Protein AF-A0A7W1IMD4-F1 (afdb_monomer_lite)

Sequence (153 aa):
MSAIKVIALLLIVIIINSCSNKAADNKPGEETNSPVIIDLQPFADIAEEQVNYVYSRLVKIYPNITIKKRLLLPAAAYYEKRNRYKADTIINHLRKQTPDGHVTMGLTSKDIRHTKGNVSDYGLMGLAYQPGKSGVVSYFRLSNKTDQSNFLS

Radius of gyration: 24.48 Å; chains: 1; bounding box: 54×80×39 Å

Structure (mmCIF, N/CA/C/O backbone):
data_AF-A0A7W1IMD4-F1
#
_entry.id   AF-A0A7W1IMD4-F1
#
loop_
_atom_site.group_PDB
_atom_site.id
_atom_site.type_symbol
_atom_site.label_atom_id
_atom_site.label_alt_id
_atom_site.label_comp_id
_atom_site.label_asym_id
_atom_site.label_entity_id
_atom_site.label_seq_id
_atom_site.pdbx_PDB_ins_code
_atom_site.Cartn_x
_atom_site.Cartn_y
_atom_site.Cartn_z
_atom_site.occupancy
_atom_site.B_iso_or_equiv
_atom_site.auth_seq_id
_atom_site.auth_comp_id
_atom_site.auth_asym_id
_atom_site.auth_atom_id
_atom_site.pdbx_PDB_model_num
ATOM 1 N N . MET A 1 1 ? -31.010 64.408 -7.118 1.00 58.31 1 MET A N 1
ATOM 2 C CA . MET A 1 1 ? -29.875 63.465 -7.002 1.00 58.31 1 MET A CA 1
ATOM 3 C C . MET A 1 1 ? -29.771 62.729 -8.334 1.00 58.31 1 MET A C 1
ATOM 5 O O . MET A 1 1 ? -30.730 62.069 -8.698 1.00 58.31 1 MET A O 1
ATOM 9 N N . SER A 1 2 ? -28.725 62.974 -9.132 1.00 66.88 2 SER A N 1
ATOM 10 C CA . SER A 1 2 ? -28.654 62.498 -10.530 1.00 66.88 2 SER A CA 1
ATOM 11 C C . SER A 1 2 ? -28.686 60.967 -10.604 1.00 66.88 2 SER A C 1
ATOM 13 O O . SER A 1 2 ? -28.005 60.320 -9.809 1.00 66.88 2 SER A O 1
ATOM 15 N N . ALA A 1 3 ? -29.438 60.396 -11.552 1.00 75.12 3 ALA A N 1
ATOM 16 C CA . ALA A 1 3 ? -29.560 58.947 -11.762 1.00 75.12 3 ALA A CA 1
ATOM 17 C C . ALA A 1 3 ? -28.190 58.250 -11.882 1.00 75.12 3 ALA A C 1
ATOM 19 O O . ALA A 1 3 ? -28.013 57.131 -11.413 1.00 75.12 3 ALA A O 1
ATOM 20 N N . ILE A 1 4 ? -27.183 58.970 -12.387 1.00 75.44 4 ILE A N 1
ATOM 21 C CA . ILE A 1 4 ? -25.787 58.523 -12.475 1.00 75.44 4 ILE A CA 1
ATOM 22 C C . ILE A 1 4 ? -25.191 58.237 -11.086 1.00 75.44 4 ILE A C 1
ATOM 24 O O . ILE A 1 4 ? -24.493 57.244 -10.910 1.00 75.44 4 ILE A O 1
ATOM 28 N N . LYS A 1 5 ? -25.504 59.057 -10.072 1.00 71.25 5 LYS A N 1
ATOM 29 C CA . LYS A 1 5 ? -25.050 58.830 -8.688 1.00 71.25 5 LYS A CA 1
ATOM 30 C C . LYS A 1 5 ? -25.743 57.625 -8.051 1.00 71.25 5 LYS A C 1
ATOM 32 O O . LYS A 1 5 ? -25.116 56.936 -7.259 1.00 71.25 5 LYS A O 1
ATOM 37 N N . VAL A 1 6 ? -27.001 57.356 -8.408 1.00 75.56 6 VAL A N 1
ATOM 38 C CA . VAL A 1 6 ? -27.760 56.198 -7.901 1.00 75.56 6 VAL A CA 1
ATOM 39 C C . VAL A 1 6 ? -27.243 54.896 -8.521 1.00 75.56 6 VAL A C 1
ATOM 41 O O . VAL A 1 6 ? -27.032 53.921 -7.806 1.00 75.56 6 VAL A O 1
ATOM 44 N N . ILE A 1 7 ? -26.952 54.903 -9.826 1.00 76.81 7 ILE A N 1
ATOM 45 C CA . ILE A 1 7 ? -26.365 53.758 -10.538 1.00 76.81 7 ILE A CA 1
ATOM 46 C C . ILE A 1 7 ? -24.943 53.473 -10.035 1.00 76.81 7 ILE A C 1
ATOM 48 O O . ILE A 1 7 ? -24.602 52.318 -9.788 1.00 76.81 7 ILE A O 1
ATOM 52 N N . ALA A 1 8 ? -24.132 54.513 -9.806 1.00 76.81 8 ALA A N 1
ATOM 53 C CA . ALA A 1 8 ? -22.800 54.356 -9.224 1.00 76.81 8 ALA A CA 1
ATOM 54 C C . ALA A 1 8 ? -22.851 53.768 -7.802 1.00 76.81 8 ALA A C 1
ATOM 56 O O . ALA A 1 8 ? -22.041 52.905 -7.470 1.00 76.81 8 ALA A O 1
ATOM 57 N N . LEU A 1 9 ? -23.831 54.175 -6.983 1.00 74.94 9 LEU A N 1
ATOM 58 C CA . LEU A 1 9 ? -24.023 53.625 -5.638 1.00 74.94 9 LEU A CA 1
ATOM 59 C C . LEU A 1 9 ? -24.417 52.137 -5.682 1.00 74.94 9 LEU A C 1
ATOM 61 O O . LEU A 1 9 ? -23.893 51.340 -4.911 1.00 74.94 9 LEU A O 1
ATOM 65 N N . LEU A 1 10 ? -25.296 51.754 -6.614 1.00 75.62 10 LEU A N 1
ATOM 66 C CA . LEU A 1 10 ? -25.732 50.366 -6.812 1.00 75.62 10 LEU A CA 1
ATOM 67 C C . LEU A 1 10 ? -24.597 49.450 -7.290 1.00 75.62 10 LEU A C 1
ATOM 69 O O . LEU A 1 10 ? -24.476 48.329 -6.803 1.00 75.62 10 LEU A O 1
ATOM 73 N N . LEU A 1 11 ? -23.729 49.926 -8.188 1.00 72.06 11 LEU A N 1
ATOM 74 C CA . LEU A 1 11 ? -22.575 49.151 -8.660 1.00 72.06 11 LEU A CA 1
ATOM 75 C C . LEU A 1 11 ? -21.540 48.909 -7.549 1.00 72.06 11 LEU A C 1
ATOM 77 O O . LEU A 1 11 ? -20.984 47.817 -7.464 1.00 72.06 11 LEU A O 1
ATOM 81 N N . ILE A 1 12 ? -21.335 49.875 -6.648 1.00 70.00 12 ILE A N 1
ATOM 82 C CA . ILE A 1 12 ? -20.442 49.723 -5.485 1.00 70.00 12 ILE A CA 1
ATOM 83 C C . ILE A 1 12 ? -20.964 48.647 -4.513 1.00 70.00 12 ILE A C 1
ATOM 85 O O . ILE A 1 12 ? -20.171 47.871 -3.982 1.00 70.00 12 ILE A O 1
ATOM 89 N N . VAL A 1 13 ? -22.287 48.537 -4.332 1.00 71.00 13 VAL A N 1
ATOM 90 C CA . VAL A 1 13 ? -22.923 47.525 -3.460 1.00 71.00 13 VAL A CA 1
ATOM 91 C C . VAL A 1 13 ? -22.792 46.095 -4.014 1.00 71.00 13 VAL A C 1
ATOM 93 O O . VAL A 1 13 ? -22.744 45.127 -3.251 1.00 71.00 13 VAL A O 1
ATOM 96 N N . ILE A 1 14 ?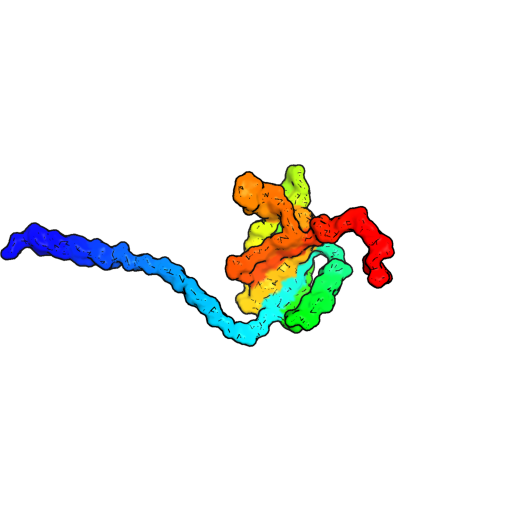 -22.687 45.935 -5.335 1.00 67.19 14 ILE A N 1
ATOM 97 C CA . ILE A 1 14 ? -22.510 44.619 -5.970 1.00 67.19 14 ILE A CA 1
ATOM 98 C C . ILE A 1 14 ? -21.065 44.118 -5.802 1.00 67.19 14 ILE A C 1
ATOM 100 O O . ILE A 1 14 ? -20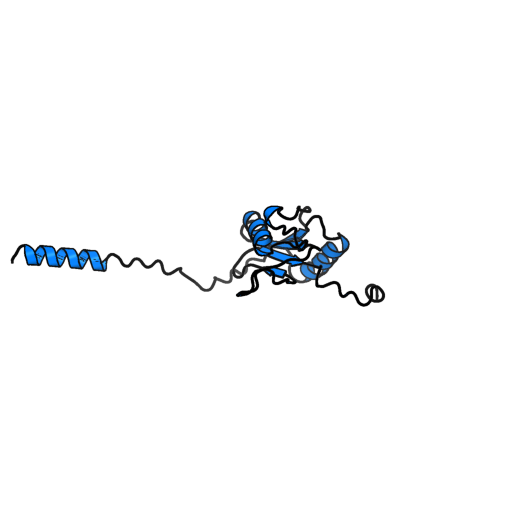.850 42.928 -5.577 1.00 67.19 14 ILE A O 1
ATOM 104 N N . ILE A 1 15 ? -20.075 45.017 -5.823 1.00 65.12 15 ILE A N 1
ATOM 105 C CA . ILE A 1 15 ? -18.654 44.650 -5.694 1.00 65.12 15 ILE A CA 1
ATOM 106 C C . ILE A 1 15 ? -18.318 44.180 -4.265 1.00 65.12 15 ILE A C 1
ATOM 108 O O . ILE A 1 15 ? -17.548 43.237 -4.100 1.00 65.12 15 ILE A O 1
ATOM 112 N N . ILE A 1 16 ? -18.947 44.751 -3.229 1.00 61.03 16 ILE A N 1
ATOM 113 C CA . ILE A 1 16 ? -18.731 44.337 -1.826 1.00 61.03 16 ILE A CA 1
ATOM 114 C C . ILE A 1 16 ? -19.347 42.974 -1.463 1.00 61.03 16 ILE A C 1
ATOM 116 O O . ILE A 1 16 ? -18.943 42.383 -0.466 1.00 61.03 16 ILE A O 1
ATOM 120 N N . ASN A 1 17 ? -20.274 42.435 -2.264 1.00 59.00 17 ASN A N 1
ATOM 121 C CA . ASN A 1 17 ? -20.864 41.108 -2.028 1.00 59.00 17 ASN A CA 1
ATOM 122 C C . ASN A 1 17 ? -20.132 39.964 -2.754 1.00 59.00 17 ASN A C 1
ATOM 124 O O . ASN A 1 17 ? -20.444 38.796 -2.531 1.00 59.00 17 ASN A O 1
ATOM 128 N N . SER A 1 18 ? -19.137 40.265 -3.597 1.00 54.06 18 SER A N 1
ATOM 129 C CA . SER A 1 18 ? -18.425 39.262 -4.402 1.00 54.06 18 SER A CA 1
ATOM 130 C C . SER A 1 18 ? -17.095 38.802 -3.786 1.00 54.06 18 SER A C 1
ATOM 132 O O . SER A 1 18 ? -16.165 38.441 -4.505 1.00 54.06 18 SER A O 1
ATOM 134 N N . CYS A 1 19 ? -17.014 38.763 -2.456 1.00 49.41 19 CYS A N 1
ATOM 135 C CA . CYS A 1 19 ? -15.933 38.109 -1.718 1.00 49.41 19 CYS A CA 1
ATOM 136 C C . CYS A 1 19 ? -16.515 37.040 -0.788 1.00 49.41 19 CYS A C 1
ATOM 138 O O . CYS A 1 19 ? -16.496 37.178 0.431 1.00 49.41 19 CYS A O 1
ATOM 140 N N . SER A 1 20 ? -17.014 35.942 -1.358 1.00 55.81 20 SER A N 1
ATOM 141 C CA . SER A 1 20 ? -17.162 34.692 -0.607 1.00 55.81 20 SER A CA 1
ATOM 142 C C . SER A 1 20 ? -15.913 33.850 -0.848 1.00 55.81 20 SER A C 1
ATOM 144 O O . SER A 1 20 ? -15.903 32.890 -1.618 1.00 55.81 20 SER A O 1
ATOM 146 N N . ASN A 1 21 ? -14.813 34.258 -0.213 1.00 53.84 21 ASN A N 1
ATOM 147 C CA . ASN A 1 21 ? -13.677 33.370 -0.037 1.00 53.84 21 ASN A CA 1
ATOM 148 C C . ASN A 1 21 ? -14.170 32.232 0.855 1.00 53.84 21 ASN A C 1
ATOM 150 O O . ASN A 1 21 ? -14.324 32.411 2.062 1.00 53.84 21 ASN A O 1
ATOM 154 N N . LYS A 1 22 ? -14.423 31.057 0.271 1.00 50.19 22 LYS A N 1
ATOM 155 C CA . LYS A 1 22 ? -14.419 29.814 1.041 1.00 50.19 22 LYS A CA 1
ATOM 156 C C . LYS A 1 22 ? -12.990 29.619 1.533 1.00 50.19 22 LYS A C 1
ATOM 158 O O . LYS A 1 22 ? -12.185 28.961 0.881 1.00 50.19 22 LYS A O 1
ATOM 163 N N . ALA A 1 23 ? -12.665 30.249 2.658 1.00 43.25 23 ALA A N 1
ATOM 164 C CA . ALA A 1 23 ? -11.589 29.781 3.501 1.00 43.25 23 ALA A CA 1
ATOM 165 C C . ALA A 1 23 ? -11.918 28.314 3.781 1.00 43.25 23 ALA A C 1
ATOM 167 O O . ALA A 1 23 ? -12.967 28.005 4.347 1.00 43.25 23 ALA A O 1
ATOM 168 N N . ALA A 1 24 ? -11.088 27.411 3.262 1.00 44.06 24 ALA A N 1
ATOM 169 C CA . ALA A 1 24 ? -11.088 26.039 3.719 1.00 44.06 24 ALA A CA 1
ATOM 170 C C . ALA A 1 24 ? -10.895 26.116 5.232 1.00 44.06 24 ALA A C 1
ATOM 172 O O . ALA A 1 24 ? -9.858 26.579 5.709 1.00 44.06 24 ALA A O 1
ATOM 173 N N . ASP A 1 25 ? -11.960 25.772 5.944 1.00 37.62 25 ASP A N 1
ATOM 174 C CA . ASP A 1 25 ? -12.045 25.731 7.390 1.00 37.62 25 ASP A CA 1
ATOM 175 C C . ASP A 1 25 ? -11.091 24.618 7.843 1.00 37.62 25 ASP A C 1
ATOM 177 O O . ASP A 1 25 ? -11.475 23.470 8.047 1.00 37.62 25 ASP A O 1
ATOM 181 N N . ASN A 1 26 ? -9.794 24.925 7.896 1.00 49.78 26 ASN A N 1
ATOM 182 C CA . ASN A 1 26 ? -8.786 24.073 8.507 1.00 49.78 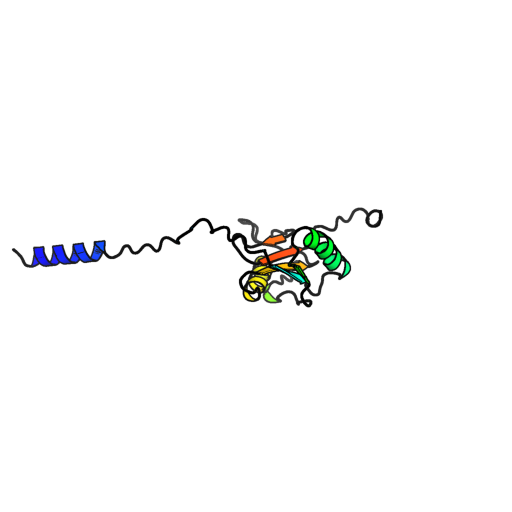26 ASN A CA 1
ATOM 183 C C . ASN A 1 26 ? -8.956 24.213 10.020 1.00 49.78 26 ASN A C 1
ATOM 185 O O . ASN A 1 26 ? -8.105 24.785 10.701 1.00 49.78 26 ASN A O 1
ATOM 189 N N . LYS A 1 27 ? -10.081 23.718 10.547 1.00 42.06 27 LYS A N 1
ATOM 190 C CA . LYS A 1 27 ? -10.158 23.393 11.965 1.00 42.06 27 LYS A CA 1
ATOM 191 C C . LYS A 1 27 ? -9.031 22.390 12.233 1.00 42.06 27 LYS A C 1
ATOM 193 O O . LYS A 1 27 ? -8.967 21.377 11.528 1.00 42.06 27 LYS A O 1
ATOM 198 N N . PRO A 1 28 ? -8.128 22.649 13.196 1.00 42.22 28 PRO A N 1
ATOM 199 C CA . PRO A 1 28 ? -7.303 21.593 13.762 1.00 42.22 28 PRO A CA 1
ATOM 200 C C . PRO A 1 28 ? -8.266 20.481 14.162 1.00 42.22 28 PRO A C 1
ATOM 202 O O . PRO A 1 28 ? -9.244 20.757 14.859 1.00 42.22 28 PRO A O 1
ATOM 205 N N . GLY A 1 29 ? -8.069 19.291 13.594 1.00 47.12 29 GLY A N 1
ATOM 206 C CA . GLY A 1 29 ? -8.998 18.181 13.750 1.00 47.12 29 GLY A CA 1
ATOM 207 C C . GLY A 1 29 ? -9.333 17.995 15.221 1.00 47.12 29 GLY A C 1
ATOM 208 O O . GLY A 1 29 ? -8.430 17.893 16.048 1.00 47.12 29 GLY A O 1
ATOM 209 N N . GLU A 1 30 ? -10.627 17.995 15.535 1.00 46.06 30 GLU A N 1
ATOM 210 C CA . GLU A 1 30 ? -11.102 17.459 16.801 1.00 46.06 30 GLU A CA 1
ATOM 211 C C . GLU A 1 30 ? -10.489 16.067 16.945 1.00 46.06 30 GLU A C 1
ATOM 213 O O . GLU A 1 30 ? -10.758 15.173 16.138 1.00 46.06 30 GLU A O 1
ATOM 218 N N . GLU A 1 31 ? -9.615 15.902 17.935 1.00 55.66 31 GLU A N 1
ATOM 219 C CA . GLU A 1 31 ? -9.108 14.597 18.329 1.00 55.66 31 GLU A CA 1
ATOM 220 C C . GLU A 1 31 ? -10.269 13.822 18.944 1.00 55.66 31 GLU A C 1
ATOM 222 O O . GLU A 1 31 ? -10.494 13.795 20.153 1.00 55.66 31 GLU A O 1
ATOM 227 N N . THR A 1 32 ? -11.078 13.220 18.078 1.00 50.75 32 THR A N 1
ATOM 228 C CA . THR A 1 32 ? -12.048 12.232 18.506 1.00 50.75 32 THR A CA 1
ATOM 229 C C . THR A 1 32 ? -11.238 11.052 19.027 1.00 50.75 32 THR A C 1
ATOM 231 O O . THR A 1 32 ? -10.525 10.420 18.248 1.00 50.75 32 THR A O 1
ATOM 234 N N . ASN A 1 33 ? -11.369 10.732 20.316 1.00 61.62 33 ASN A N 1
ATOM 235 C CA . ASN A 1 33 ? -10.837 9.530 20.984 1.00 61.62 33 ASN A CA 1
ATOM 236 C C . ASN A 1 33 ? -11.391 8.201 20.406 1.00 61.62 33 ASN A C 1
ATOM 238 O O . ASN A 1 33 ? -11.441 7.174 21.081 1.00 61.62 33 ASN A O 1
ATOM 242 N N . SER A 1 34 ? -11.853 8.214 19.158 1.00 70.06 34 SER A N 1
ATOM 243 C CA . SER A 1 34 ? -12.320 7.052 18.429 1.00 70.06 34 SER A CA 1
ATOM 244 C C . SER A 1 34 ? -11.124 6.154 18.115 1.00 70.06 34 SER A C 1
ATOM 246 O O . SER A 1 34 ? -10.121 6.627 17.573 1.00 70.06 34 SER A O 1
ATOM 248 N N . PRO A 1 35 ? -11.199 4.856 18.436 1.00 82.88 35 PRO A N 1
ATOM 249 C CA . PRO A 1 35 ? -10.094 3.950 18.190 1.00 82.88 35 PRO A CA 1
ATOM 250 C C . PRO A 1 35 ? -9.835 3.813 16.683 1.00 82.88 35 PRO A C 1
ATOM 252 O O . PRO A 1 35 ? -10.758 3.600 15.899 1.00 82.88 35 PRO A O 1
ATOM 255 N N . VAL A 1 36 ? -8.567 3.903 16.277 1.00 90.38 36 VAL A N 1
ATOM 256 C CA . VAL A 1 36 ? -8.158 3.745 14.873 1.00 90.38 36 VAL A CA 1
ATOM 257 C C . VAL A 1 36 ? -8.377 2.297 14.431 1.00 90.38 36 VAL A C 1
ATOM 259 O O . VAL A 1 36 ? -7.837 1.377 15.048 1.00 90.38 36 VAL A O 1
ATOM 262 N N . ILE A 1 37 ? -9.135 2.098 13.349 1.00 96.94 37 ILE A N 1
ATOM 263 C CA . ILE A 1 37 ? -9.336 0.787 12.717 1.00 96.94 37 ILE A CA 1
ATOM 264 C C . ILE A 1 37 ? -8.393 0.667 11.517 1.00 96.94 37 ILE A C 1
ATOM 266 O O . ILE A 1 37 ? -8.427 1.498 10.609 1.00 96.94 37 ILE A O 1
ATOM 270 N N . ILE A 1 38 ? -7.539 -0.357 11.502 1.00 98.12 38 ILE A N 1
ATOM 271 C CA . ILE A 1 38 ? -6.516 -0.556 10.470 1.00 98.12 38 ILE A CA 1
ATOM 272 C C . ILE A 1 38 ? -6.860 -1.760 9.590 1.00 98.12 38 ILE A C 1
ATOM 274 O O . ILE A 1 38 ? -6.907 -2.901 10.045 1.00 98.12 38 ILE A O 1
ATOM 278 N N . ASP A 1 39 ? -6.995 -1.518 8.290 1.00 98.56 39 ASP A N 1
ATOM 279 C CA . ASP A 1 39 ? -7.046 -2.565 7.274 1.00 98.56 39 ASP A CA 1
ATOM 280 C C . ASP A 1 39 ? -5.636 -2.803 6.712 1.00 98.56 39 ASP A C 1
ATOM 282 O O . ASP A 1 39 ? -5.098 -1.979 5.967 1.00 98.56 39 ASP A O 1
ATOM 286 N N . LEU A 1 40 ? -5.027 -3.944 7.037 1.00 98.50 40 LEU A N 1
ATOM 287 C CA . LEU A 1 40 ? -3.746 -4.350 6.464 1.00 98.50 40 LEU A CA 1
ATOM 288 C C . LEU A 1 40 ? -4.000 -5.054 5.128 1.00 98.50 40 LEU A C 1
ATOM 290 O O . LEU A 1 40 ? -4.491 -6.181 5.096 1.00 98.50 40 LEU A O 1
ATOM 294 N N . GLN A 1 41 ? -3.696 -4.385 4.019 1.00 98.75 41 GLN A N 1
ATOM 295 C CA . GLN A 1 41 ? -4.007 -4.838 2.665 1.00 98.75 41 GLN A CA 1
ATOM 296 C C . GLN A 1 41 ? -2.759 -5.426 1.989 1.00 98.75 41 GLN A C 1
ATOM 298 O O . GLN A 1 41 ? -1.983 -4.686 1.378 1.00 98.75 41 GLN A O 1
ATOM 303 N N . PRO A 1 42 ? -2.533 -6.750 2.041 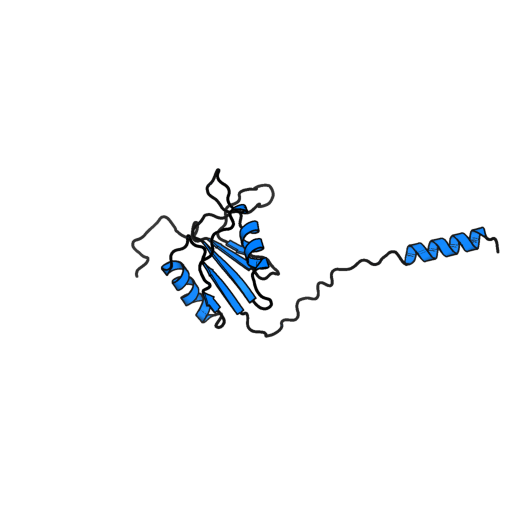1.00 98.69 42 PRO A N 1
ATOM 304 C CA . PRO A 1 42 ? -1.447 -7.355 1.287 1.00 98.69 42 PRO A CA 1
ATOM 305 C C . PRO A 1 42 ? -1.745 -7.290 -0.212 1.00 98.69 42 PRO A C 1
ATOM 307 O O . PRO A 1 42 ? -2.863 -7.581 -0.656 1.00 98.69 42 PRO A O 1
ATOM 310 N N . PHE A 1 43 ? -0.738 -6.937 -1.004 1.00 98.62 43 PHE A N 1
ATOM 311 C CA . PHE A 1 43 ? -0.777 -7.166 -2.441 1.00 98.62 43 PHE A CA 1
ATOM 312 C C . PHE A 1 43 ? -0.405 -8.623 -2.771 1.00 98.62 43 PHE A C 1
ATOM 314 O O . PHE A 1 43 ? 0.055 -9.392 -1.925 1.00 98.62 43 PHE A O 1
ATOM 321 N N . ALA A 1 44 ? -0.668 -9.058 -3.999 1.00 97.69 44 ALA A N 1
ATOM 322 C CA . ALA A 1 44 ? -0.446 -10.446 -4.402 1.00 97.69 44 ALA A CA 1
ATOM 323 C C . ALA A 1 44 ? 1.036 -10.859 -4.380 1.00 97.69 44 ALA A C 1
ATOM 325 O O . ALA A 1 44 ? 1.334 -12.045 -4.315 1.00 97.69 44 ALA A O 1
ATOM 326 N N . ASP A 1 45 ? 1.955 -9.896 -4.428 1.00 97.12 45 ASP A N 1
ATOM 327 C CA . ASP A 1 45 ? 3.389 -10.131 -4.581 1.00 97.12 45 ASP A CA 1
ATOM 328 C C . ASP A 1 45 ? 4.167 -10.273 -3.261 1.00 97.12 45 ASP A C 1
ATOM 330 O O . ASP A 1 45 ? 5.322 -10.694 -3.287 1.00 97.12 45 ASP A O 1
ATOM 334 N N . ILE A 1 46 ? 3.569 -9.918 -2.119 1.00 96.50 46 ILE A N 1
ATOM 335 C CA . ILE A 1 46 ? 4.234 -10.007 -0.812 1.00 96.50 46 ILE A CA 1
ATOM 336 C C . ILE A 1 46 ? 4.068 -11.401 -0.189 1.00 96.50 46 ILE A C 1
ATOM 338 O O . ILE A 1 46 ? 2.989 -11.990 -0.259 1.00 96.50 46 ILE A O 1
ATOM 342 N N . ALA A 1 47 ? 5.108 -11.945 0.448 1.00 96.44 47 ALA A N 1
ATOM 343 C CA . ALA A 1 47 ? 5.026 -13.256 1.094 1.00 96.44 47 ALA A CA 1
ATOM 344 C C . ALA A 1 47 ? 4.111 -13.218 2.330 1.00 96.44 47 ALA A C 1
ATOM 346 O O . ALA A 1 47 ? 4.014 -12.205 3.018 1.00 96.44 47 ALA A O 1
ATOM 347 N N . GLU A 1 48 ? 3.428 -14.324 2.631 1.00 96.62 48 GLU A N 1
ATOM 348 C CA . GLU A 1 48 ? 2.540 -14.405 3.802 1.00 96.62 48 GLU A CA 1
ATOM 349 C C . GLU A 1 48 ? 3.280 -14.192 5.125 1.00 96.62 48 GLU A C 1
ATOM 351 O O . GLU A 1 48 ? 2.800 -13.463 5.986 1.00 96.62 48 GLU A O 1
ATOM 356 N N . GLU A 1 49 ? 4.488 -14.736 5.244 1.00 96.12 49 GLU A N 1
ATOM 357 C CA . GLU A 1 49 ? 5.364 -14.541 6.400 1.00 96.12 49 GLU A CA 1
ATOM 358 C C . GLU A 1 49 ? 5.611 -13.055 6.698 1.00 96.12 49 GLU A C 1
ATOM 360 O O . GLU A 1 49 ? 5.499 -12.616 7.840 1.00 96.12 49 GLU A O 1
ATOM 365 N N . GLN A 1 50 ? 5.869 -12.251 5.662 1.00 95.69 50 GLN A N 1
ATOM 366 C CA . GLN A 1 50 ? 6.104 -10.813 5.800 1.00 95.69 50 GLN A CA 1
ATOM 367 C C . GLN A 1 50 ? 4.845 -10.084 6.293 1.00 95.69 50 GLN A C 1
ATOM 369 O O . GLN A 1 50 ? 4.925 -9.227 7.176 1.00 95.69 50 GLN A O 1
ATOM 374 N N . VAL A 1 51 ? 3.675 -10.458 5.768 1.00 97.81 51 VAL A N 1
ATOM 375 C CA . VAL A 1 51 ? 2.379 -9.908 6.198 1.00 97.81 51 VAL A CA 1
ATOM 376 C C . VAL A 1 51 ? 2.111 -10.254 7.664 1.00 97.81 51 VAL A C 1
ATOM 378 O O . VAL A 1 51 ? 1.798 -9.365 8.458 1.00 97.81 51 VAL A O 1
ATOM 381 N N . ASN A 1 52 ? 2.290 -11.523 8.032 1.00 97.75 52 ASN A N 1
ATOM 382 C CA . ASN A 1 52 ? 2.086 -12.016 9.392 1.00 97.75 52 ASN A CA 1
ATOM 383 C C . ASN A 1 52 ? 3.063 -11.370 10.377 1.00 97.75 52 ASN A C 1
ATOM 385 O O . ASN A 1 52 ? 2.666 -11.000 11.483 1.00 97.75 52 ASN A O 1
ATOM 389 N N . TYR A 1 53 ? 4.313 -11.152 9.963 1.00 96.50 53 TYR A N 1
ATOM 390 C CA . TYR A 1 53 ? 5.289 -10.418 10.755 1.00 96.50 53 TYR A CA 1
ATOM 391 C C . TYR A 1 53 ? 4.792 -9.001 11.062 1.00 96.50 53 TYR A C 1
ATOM 393 O O . TYR A 1 53 ? 4.687 -8.646 12.235 1.00 96.50 53 TYR A O 1
ATOM 401 N N . VAL A 1 54 ? 4.400 -8.209 10.055 1.00 96.81 54 VAL A N 1
ATOM 402 C CA . VAL A 1 54 ? 3.886 -6.842 10.283 1.00 96.81 54 VAL A CA 1
ATOM 403 C C . VAL A 1 54 ? 2.652 -6.844 11.172 1.00 96.81 54 VAL A C 1
ATOM 405 O O . VAL A 1 54 ? 2.600 -6.076 12.133 1.00 96.81 54 VAL A O 1
ATOM 408 N N . TYR A 1 55 ? 1.695 -7.734 10.910 1.00 98.06 55 TYR A N 1
ATOM 409 C CA . TYR A 1 55 ? 0.505 -7.874 11.742 1.00 98.06 55 TYR A CA 1
ATOM 410 C C . TYR A 1 55 ? 0.864 -8.149 13.210 1.00 98.06 55 TYR A C 1
ATOM 412 O O . TYR A 1 55 ? 0.392 -7.439 14.097 1.00 98.06 55 TYR A O 1
ATOM 420 N N . SER A 1 56 ? 1.771 -9.099 13.471 1.00 97.50 56 SER A N 1
ATOM 421 C CA . SER A 1 56 ? 2.193 -9.473 14.831 1.00 97.50 56 SER A CA 1
ATOM 422 C C . SER A 1 56 ? 2.830 -8.319 15.616 1.00 97.50 56 SER A C 1
ATOM 424 O O . SER A 1 56 ? 2.791 -8.299 16.849 1.00 97.50 56 SER A O 1
ATOM 426 N N . ARG A 1 57 ? 3.431 -7.349 14.914 1.00 97.00 57 ARG A N 1
ATOM 427 C CA . ARG A 1 57 ? 4.020 -6.150 15.519 1.00 97.00 57 ARG A CA 1
ATOM 428 C C . ARG A 1 57 ? 2.972 -5.066 15.732 1.00 97.00 57 ARG A C 1
ATOM 430 O O . ARG A 1 57 ? 2.939 -4.482 16.811 1.00 97.00 57 ARG A O 1
ATOM 437 N N . LEU A 1 58 ? 2.124 -4.813 14.736 1.00 95.75 58 LEU A N 1
ATOM 438 C CA . LEU A 1 58 ? 1.141 -3.731 14.783 1.00 95.75 58 LEU A CA 1
ATOM 439 C C . LEU A 1 58 ? -0.012 -4.017 15.742 1.00 95.75 58 LEU A C 1
ATOM 441 O O . LEU A 1 58 ? -0.444 -3.092 16.420 1.00 95.75 58 LEU A O 1
ATOM 445 N N . VAL A 1 59 ? -0.460 -5.269 15.868 1.00 96.88 59 VAL A N 1
ATOM 446 C CA . VAL A 1 59 ? -1.576 -5.632 16.764 1.00 96.88 59 VAL A CA 1
ATOM 447 C C . VAL A 1 59 ? -1.287 -5.322 18.238 1.00 96.88 59 VAL A C 1
ATOM 449 O O . VAL A 1 59 ? -2.202 -5.073 19.013 1.00 96.88 59 VAL A O 1
ATOM 452 N N . LYS A 1 60 ? -0.005 -5.262 18.625 1.00 96.31 60 LYS A N 1
ATOM 453 C CA . LYS A 1 60 ? 0.429 -4.876 19.978 1.00 96.31 60 LYS A CA 1
ATOM 454 C C . LYS A 1 60 ? 0.207 -3.388 20.283 1.00 96.31 60 LYS A C 1
ATOM 456 O O . LYS A 1 60 ? 0.232 -3.010 21.446 1.00 96.31 60 LYS A O 1
ATOM 461 N N . ILE A 1 61 ? 0.050 -2.558 19.250 1.00 95.00 61 ILE A N 1
ATOM 462 C CA . ILE A 1 61 ? -0.083 -1.095 19.341 1.00 95.00 61 ILE A CA 1
ATOM 463 C C . ILE A 1 61 ? -1.501 -0.669 18.940 1.00 95.00 61 ILE A C 1
ATOM 465 O O . ILE A 1 61 ? -2.112 0.168 19.595 1.00 95.00 61 ILE A O 1
ATOM 469 N N . TYR A 1 62 ? -2.034 -1.273 17.877 1.00 94.75 62 TYR A N 1
ATOM 470 C CA . TYR A 1 62 ? -3.351 -0.999 17.316 1.00 94.75 62 TYR A CA 1
ATOM 471 C C . TYR A 1 62 ? -4.200 -2.275 17.377 1.00 94.75 62 TYR A C 1
ATOM 473 O O . TYR A 1 62 ? -4.087 -3.115 16.483 1.00 94.75 62 TYR A O 1
ATOM 481 N N . PRO A 1 63 ? -5.049 -2.451 18.407 1.00 92.75 63 PRO A N 1
ATOM 482 C CA . PRO A 1 63 ? -5.792 -3.698 18.599 1.00 92.75 63 PRO A CA 1
ATOM 483 C C . PRO A 1 63 ? -6.849 -3.945 17.512 1.00 92.75 63 PRO A C 1
ATOM 485 O O . PRO A 1 63 ? -7.153 -5.093 17.199 1.00 92.75 63 PRO A O 1
ATOM 488 N N . ASN A 1 64 ? -7.375 -2.887 16.887 1.00 96.88 64 ASN A N 1
ATOM 489 C CA . ASN A 1 64 ? -8.386 -2.982 15.831 1.00 96.88 64 ASN A CA 1
ATOM 490 C C . ASN A 1 64 ? -7.740 -3.072 14.444 1.00 96.88 64 ASN A C 1
ATOM 492 O O . ASN A 1 64 ? -7.950 -2.210 13.593 1.00 96.88 64 ASN A O 1
ATOM 496 N N . ILE A 1 65 ? -6.918 -4.095 14.223 1.00 97.88 65 ILE A N 1
ATOM 497 C CA . ILE A 1 65 ? -6.255 -4.350 12.940 1.00 97.88 65 ILE A CA 1
ATOM 498 C C . ILE A 1 65 ? -6.770 -5.646 12.313 1.00 97.88 65 ILE A C 1
ATOM 500 O O . ILE A 1 65 ? -6.981 -6.643 12.995 1.00 97.88 65 ILE A O 1
ATOM 504 N N . THR A 1 66 ? -6.979 -5.659 10.998 1.00 98.12 66 THR A N 1
ATOM 505 C CA . THR A 1 66 ? -7.423 -6.855 10.266 1.00 98.12 66 THR A CA 1
ATOM 506 C C . THR A 1 66 ? -6.643 -7.023 8.969 1.00 98.12 66 THR A C 1
ATOM 508 O O . THR A 1 66 ? -6.491 -6.076 8.199 1.00 98.12 66 THR A O 1
ATOM 511 N N . ILE A 1 67 ? -6.174 -8.245 8.696 1.00 98.62 67 ILE A N 1
ATOM 512 C CA . ILE A 1 67 ? -5.559 -8.599 7.410 1.00 98.62 67 ILE A CA 1
ATOM 513 C C . ILE A 1 67 ? -6.665 -8.797 6.369 1.00 98.62 67 ILE A C 1
ATOM 515 O O . ILE A 1 67 ? -7.588 -9.587 6.564 1.00 98.62 67 ILE A O 1
ATOM 519 N N . LYS A 1 68 ? -6.578 -8.085 5.245 1.00 98.62 68 LYS A N 1
ATOM 520 C CA . LYS A 1 68 ?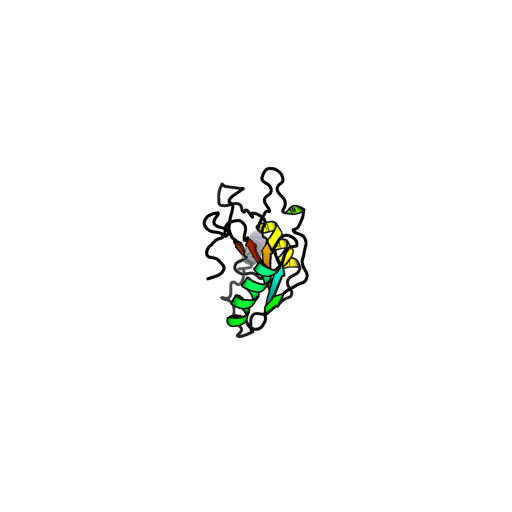 -7.532 -8.192 4.134 1.00 98.62 68 LYS A CA 1
ATOM 521 C C . LYS A 1 68 ? -7.131 -9.286 3.153 1.00 98.62 68 LYS A C 1
ATOM 523 O O . LYS A 1 68 ? -5.978 -9.711 3.087 1.00 98.62 68 LYS A O 1
ATOM 528 N N . LYS A 1 69 ? -8.091 -9.704 2.324 1.00 98.25 69 LYS A N 1
ATOM 529 C CA . LYS A 1 69 ? -7.820 -10.579 1.178 1.00 98.25 69 LYS A CA 1
ATOM 530 C C . LYS A 1 69 ? -6.793 -9.920 0.258 1.00 98.25 69 LYS A C 1
ATOM 532 O O . LYS A 1 69 ? -6.885 -8.725 -0.006 1.00 98.25 69 LYS A O 1
ATOM 537 N N . ARG A 1 70 ? -5.857 -10.712 -0.266 1.00 98.31 70 ARG A N 1
ATOM 538 C CA . ARG A 1 70 ? -4.828 -10.244 -1.203 1.00 98.31 70 ARG A CA 1
ATOM 539 C C . ARG A 1 70 ? -5.438 -9.541 -2.416 1.00 98.31 70 ARG A C 1
ATOM 541 O O . ARG A 1 70 ? -6.403 -10.031 -3.003 1.00 98.31 70 ARG A O 1
ATOM 548 N N . LEU A 1 71 ? -4.830 -8.421 -2.794 1.00 97.50 71 LEU A N 1
ATOM 549 C CA . LEU A 1 71 ? -5.242 -7.571 -3.911 1.00 97.50 71 LEU A CA 1
ATOM 550 C C . LEU A 1 71 ? -4.141 -7.524 -4.980 1.00 97.50 71 LEU A C 1
ATOM 552 O O . LEU A 1 71 ? -2.957 -7.607 -4.665 1.00 97.50 71 LEU A O 1
ATOM 556 N N . LEU A 1 72 ? -4.494 -7.383 -6.255 1.00 98.12 72 LEU A N 1
ATOM 557 C CA . LEU A 1 72 ? -3.499 -7.111 -7.296 1.00 98.12 72 LEU A CA 1
ATOM 558 C C . LEU A 1 72 ? -3.056 -5.646 -7.236 1.00 98.12 72 LEU A C 1
ATOM 560 O O . LEU A 1 72 ? -3.863 -4.756 -6.974 1.00 98.12 72 LEU A O 1
ATOM 564 N N . LEU A 1 73 ? -1.780 -5.378 -7.517 1.00 97.94 73 LEU A N 1
ATOM 565 C CA . LEU A 1 73 ? -1.333 -3.998 -7.699 1.00 97.94 73 LEU A CA 1
ATOM 566 C C . LEU A 1 73 ? -2.092 -3.361 -8.879 1.00 97.94 73 LEU A C 1
ATOM 568 O O . LEU A 1 73 ? -2.272 -4.021 -9.906 1.00 97.94 73 LEU A O 1
ATOM 572 N N . PRO A 1 74 ? -2.518 -2.086 -8.784 1.00 97.19 74 PRO A N 1
ATOM 573 C CA . PRO A 1 74 ? -3.210 -1.426 -9.883 1.00 97.19 74 PRO A CA 1
ATOM 574 C C . PRO A 1 74 ? -2.328 -1.387 -11.132 1.00 97.19 74 PRO A C 1
ATOM 576 O O . PRO A 1 74 ? -1.229 -0.833 -11.092 1.00 97.19 74 PRO A O 1
ATOM 579 N N . ALA A 1 75 ? -2.822 -1.904 -12.259 1.00 96.12 75 ALA A N 1
ATOM 580 C CA . ALA A 1 75 ? -2.071 -1.911 -13.518 1.00 96.12 75 ALA A CA 1
ATOM 581 C C . ALA A 1 75 ? -1.633 -0.496 -13.942 1.00 96.12 75 ALA A C 1
ATOM 583 O O . ALA A 1 75 ? -0.506 -0.295 -14.380 1.00 96.12 75 ALA A O 1
ATOM 584 N N . ALA A 1 76 ? -2.481 0.510 -13.698 1.00 96.19 76 ALA A N 1
ATOM 585 C CA . ALA A 1 76 ? -2.180 1.919 -13.965 1.00 96.19 76 ALA A CA 1
ATOM 586 C C . ALA A 1 76 ? -1.000 2.483 -13.146 1.00 96.19 76 ALA A C 1
ATOM 588 O O . ALA A 1 76 ? -0.475 3.544 -13.475 1.00 96.19 76 ALA A O 1
ATOM 589 N N . ALA A 1 77 ? -0.589 1.812 -12.065 1.00 95.94 77 ALA A N 1
ATOM 590 C CA . ALA A 1 77 ? 0.579 2.210 -11.288 1.00 95.94 77 ALA A CA 1
ATOM 591 C C . ALA A 1 77 ? 1.890 1.684 -11.893 1.00 95.94 77 ALA A C 1
ATOM 593 O O . ALA A 1 77 ? 2.953 2.180 -11.516 1.00 95.94 77 ALA A O 1
ATOM 594 N N . TYR A 1 78 ? 1.841 0.696 -12.792 1.00 96.25 78 TYR A N 1
ATOM 595 C CA . TYR A 1 78 ? 3.030 0.020 -13.296 1.00 96.25 78 TYR A CA 1
ATOM 596 C C . TYR A 1 78 ? 3.836 0.889 -14.266 1.00 96.25 78 TYR A C 1
ATOM 598 O O . TYR A 1 78 ? 3.296 1.559 -15.143 1.00 96.25 78 TYR A O 1
ATOM 606 N N . TYR A 1 79 ? 5.159 0.863 -14.109 1.00 90.06 79 TYR A N 1
ATOM 607 C CA . TYR A 1 79 ? 6.112 1.500 -15.005 1.00 90.06 79 TYR A CA 1
ATOM 608 C C . TYR A 1 79 ? 7.106 0.468 -15.538 1.00 90.06 79 TYR A C 1
ATOM 610 O O . TYR A 1 79 ? 8.064 0.089 -14.859 1.00 90.06 79 TYR A O 1
ATOM 618 N N . GLU A 1 80 ? 6.872 0.052 -16.781 1.00 87.06 80 GLU A N 1
ATOM 619 C CA . GLU A 1 80 ? 7.555 -1.059 -17.449 1.00 87.06 80 GLU A CA 1
ATOM 620 C C . GLU A 1 80 ? 9.075 -0.885 -17.510 1.00 87.06 80 GLU A C 1
ATOM 622 O O . GLU A 1 80 ? 9.812 -1.762 -17.067 1.00 87.06 80 GLU A O 1
ATOM 627 N N . LYS A 1 81 ? 9.558 0.291 -17.942 1.00 86.00 81 LYS A N 1
ATOM 628 C CA . LYS A 1 81 ? 10.994 0.548 -18.176 1.00 86.00 81 LYS A CA 1
ATOM 629 C C . LYS A 1 81 ? 11.893 0.268 -16.968 1.00 86.00 81 LYS A C 1
ATOM 631 O O . LYS A 1 81 ? 13.097 0.108 -17.137 1.00 86.00 81 LYS A O 1
ATOM 636 N N . ARG A 1 82 ? 11.346 0.290 -15.747 1.00 84.38 82 ARG A N 1
ATOM 637 C CA . ARG A 1 82 ? 12.107 0.063 -14.506 1.00 84.38 82 ARG A CA 1
ATOM 638 C C . ARG A 1 82 ? 11.469 -0.955 -13.569 1.00 84.38 82 ARG A C 1
ATOM 640 O O . ARG A 1 82 ? 11.973 -1.138 -12.467 1.00 84.38 82 ARG A O 1
ATOM 647 N N . ASN A 1 83 ? 10.386 -1.610 -13.990 1.00 90.75 83 ASN A N 1
ATOM 648 C CA . ASN A 1 83 ? 9.647 -2.577 -13.182 1.00 90.75 83 ASN A CA 1
ATOM 649 C C . ASN A 1 83 ? 9.236 -2.030 -11.792 1.00 90.75 83 ASN A C 1
ATOM 651 O O . ASN A 1 83 ? 9.326 -2.729 -10.782 1.00 90.75 83 ASN A O 1
ATOM 655 N N . ARG A 1 84 ? 8.817 -0.755 -11.737 1.00 94.38 84 ARG A N 1
ATOM 656 C CA . ARG A 1 84 ? 8.421 -0.045 -10.502 1.00 94.38 84 ARG A CA 1
ATOM 657 C C . ARG A 1 84 ? 6.956 0.343 -10.526 1.00 94.38 84 ARG A C 1
ATOM 659 O O . ARG A 1 84 ? 6.391 0.547 -11.597 1.00 94.38 84 ARG A O 1
ATOM 666 N N . TYR A 1 85 ? 6.378 0.562 -9.350 1.00 97.69 85 TYR A N 1
ATOM 667 C CA . TYR A 1 85 ? 5.001 1.033 -9.220 1.00 97.69 85 TYR A CA 1
ATOM 668 C C . TYR A 1 85 ? 4.934 2.451 -8.641 1.00 97.69 85 TYR A C 1
ATOM 670 O O . TYR A 1 85 ? 5.651 2.797 -7.704 1.00 97.69 85 TYR A O 1
ATOM 678 N N . LYS A 1 86 ? 4.070 3.306 -9.193 1.00 97.75 86 LYS A N 1
ATOM 679 C CA . LYS A 1 86 ? 3.857 4.670 -8.692 1.00 97.75 86 LYS A CA 1
ATOM 680 C C . LYS A 1 86 ? 3.044 4.635 -7.395 1.00 97.75 86 LYS A C 1
ATOM 682 O O . LYS A 1 86 ? 1.853 4.323 -7.415 1.00 97.75 86 LYS A O 1
ATOM 687 N N . ALA A 1 87 ? 3.678 5.002 -6.285 1.00 98.12 87 ALA A N 1
ATOM 688 C CA . ALA A 1 87 ? 3.095 4.960 -4.950 1.00 98.12 87 ALA A CA 1
ATOM 689 C C . ALA A 1 87 ? 1.822 5.815 -4.843 1.00 98.12 87 ALA A C 1
ATOM 691 O O . ALA A 1 87 ? 0.842 5.347 -4.274 1.00 98.12 87 ALA A O 1
ATOM 692 N N . ASP A 1 88 ? 1.773 6.994 -5.482 1.00 97.00 88 ASP A N 1
ATOM 693 C CA . ASP A 1 88 ? 0.569 7.850 -5.518 1.00 97.00 88 ASP A CA 1
ATOM 694 C C . ASP A 1 88 ? -0.659 7.124 -6.046 1.00 97.00 88 ASP A C 1
ATOM 696 O O . ASP A 1 88 ? -1.773 7.288 -5.556 1.00 97.00 88 ASP A O 1
ATOM 700 N N . THR A 1 89 ? -0.455 6.345 -7.109 1.00 98.06 89 THR A N 1
ATOM 701 C CA . THR A 1 89 ? -1.535 5.633 -7.784 1.00 98.06 89 THR A CA 1
ATOM 702 C C . THR A 1 89 ? -2.026 4.489 -6.912 1.00 98.06 89 THR A C 1
ATOM 704 O O . THR A 1 89 ? -3.234 4.283 -6.822 1.00 98.06 89 THR A O 1
ATOM 707 N N . ILE A 1 90 ? -1.111 3.809 -6.213 1.00 98.62 90 ILE A N 1
ATOM 708 C CA . ILE A 1 90 ? -1.455 2.771 -5.242 1.00 98.62 90 ILE A CA 1
ATOM 709 C C . ILE A 1 90 ? -2.266 3.363 -4.084 1.00 98.62 90 ILE A C 1
ATOM 711 O O . ILE A 1 90 ? -3.376 2.902 -3.832 1.00 98.62 90 ILE A O 1
ATOM 715 N N . ILE A 1 91 ? -1.769 4.402 -3.405 1.00 98.50 91 ILE A N 1
ATOM 716 C CA . ILE A 1 91 ? -2.471 4.960 -2.238 1.00 98.50 91 ILE A CA 1
ATOM 717 C C . ILE A 1 91 ? -3.803 5.603 -2.630 1.00 98.50 91 ILE A C 1
ATOM 719 O O . ILE A 1 91 ? -4.779 5.466 -1.907 1.00 98.50 91 ILE A O 1
ATOM 723 N N . ASN A 1 92 ? -3.908 6.221 -3.811 1.00 98.44 92 ASN A N 1
ATOM 724 C CA . ASN A 1 92 ? -5.188 6.721 -4.312 1.00 98.44 92 ASN A CA 1
ATOM 725 C C . ASN A 1 92 ? -6.186 5.586 -4.592 1.00 98.44 92 ASN A C 1
ATOM 727 O O . ASN A 1 92 ? -7.380 5.757 -4.358 1.00 98.44 92 ASN A O 1
ATOM 731 N N . HIS A 1 93 ? -5.718 4.440 -5.100 1.00 98.38 93 HIS A N 1
ATOM 732 C CA . HIS A 1 93 ? -6.560 3.259 -5.290 1.00 98.38 93 HIS A CA 1
ATOM 733 C C . HIS A 1 93 ? -7.084 2.734 -3.949 1.00 98.38 93 HIS A C 1
ATOM 735 O O . HIS A 1 93 ? -8.292 2.561 -3.806 1.00 98.38 93 HIS A O 1
ATOM 741 N N . LEU A 1 94 ? -6.199 2.580 -2.957 1.00 98.62 94 LEU A N 1
ATOM 742 C CA . LEU A 1 94 ? -6.565 2.141 -1.608 1.00 98.62 94 LEU A CA 1
ATOM 743 C C . LEU A 1 94 ? -7.548 3.114 -0.948 1.00 98.62 94 LEU A C 1
ATOM 745 O O . LEU A 1 94 ? -8.608 2.692 -0.506 1.00 98.62 94 LEU A O 1
ATOM 749 N N . ARG A 1 95 ? -7.271 4.425 -0.985 1.00 98.38 95 ARG A N 1
ATOM 750 C CA . ARG A 1 95 ? -8.131 5.470 -0.402 1.00 98.38 95 ARG A CA 1
ATOM 751 C C . ARG A 1 95 ? -9.588 5.378 -0.847 1.00 98.38 95 ARG A C 1
ATOM 753 O O . ARG A 1 95 ? -10.481 5.647 -0.052 1.00 98.38 95 ARG A O 1
ATOM 760 N N . LYS A 1 96 ? -9.826 5.060 -2.125 1.00 97.75 96 LYS A N 1
ATOM 761 C CA . LYS A 1 96 ? -11.178 4.943 -2.700 1.00 97.75 96 LYS A CA 1
ATOM 762 C C . LYS A 1 96 ? -11.949 3.736 -2.164 1.00 97.75 96 LYS A C 1
ATOM 764 O O . LYS A 1 96 ? -13.168 3.721 -2.261 1.00 97.75 96 LYS A O 1
ATOM 769 N N . GLN A 1 97 ? -11.241 2.735 -1.653 1.00 96.94 97 GLN A N 1
ATOM 770 C CA . GLN A 1 97 ? -11.796 1.491 -1.124 1.00 96.94 97 GLN A CA 1
ATOM 771 C C . GLN A 1 97 ? -11.806 1.469 0.408 1.00 96.94 97 GLN A C 1
ATOM 773 O O . GLN A 1 97 ? -12.531 0.669 0.991 1.00 96.94 97 GLN A O 1
ATOM 778 N N . THR A 1 98 ? -11.019 2.330 1.062 1.00 98.06 98 THR A N 1
ATOM 779 C CA . THR A 1 98 ? -10.974 2.440 2.522 1.00 98.06 98 THR A CA 1
ATOM 780 C C . THR A 1 98 ? -12.312 2.954 3.065 1.00 98.06 98 THR A C 1
ATOM 782 O O . THR A 1 98 ? -12.709 4.069 2.699 1.00 98.06 98 THR A O 1
ATOM 785 N N . PRO A 1 99 ? -12.989 2.208 3.957 1.00 96.56 99 PRO A N 1
ATOM 786 C CA . PRO A 1 99 ? -14.197 2.677 4.633 1.00 96.56 99 PRO A CA 1
ATOM 787 C C . PRO A 1 99 ? -13.951 3.948 5.455 1.00 96.56 99 PRO A C 1
ATOM 789 O O . PRO A 1 99 ? -12.814 4.300 5.772 1.00 96.56 99 PRO A O 1
ATOM 792 N N . ASP A 1 100 ? -15.010 4.668 5.802 1.00 94.06 100 ASP A N 1
ATOM 793 C CA . ASP A 1 100 ? -14.876 5.806 6.712 1.00 94.06 100 ASP A CA 1
ATOM 794 C C . ASP A 1 100 ? -14.564 5.325 8.136 1.00 94.06 100 ASP A C 1
ATOM 796 O O . ASP A 1 100 ? -14.996 4.252 8.551 1.00 94.06 100 ASP A O 1
ATOM 800 N N . GLY A 1 101 ? -13.734 6.082 8.858 1.00 93.44 101 GLY A N 1
ATOM 801 C CA . GLY A 1 101 ? -13.193 5.675 10.163 1.00 93.44 101 GLY A CA 1
ATOM 802 C C . GLY A 1 101 ? -12.065 4.632 10.105 1.00 93.44 101 GLY A C 1
ATOM 803 O O . GLY A 1 101 ? -11.475 4.320 11.136 1.00 93.44 101 GLY A O 1
ATOM 804 N N . HIS A 1 102 ? -11.730 4.119 8.918 1.00 97.31 102 HIS A N 1
ATOM 805 C CA . HIS A 1 102 ? -10.641 3.164 8.720 1.00 97.31 102 HIS A CA 1
ATOM 806 C C . HIS A 1 102 ? -9.395 3.834 8.138 1.00 97.31 102 HIS A C 1
ATOM 808 O O . HIS A 1 102 ? -9.474 4.848 7.444 1.00 97.31 102 HIS A O 1
ATOM 814 N N . VAL A 1 103 ? -8.240 3.204 8.349 1.00 98.06 103 VAL A N 1
ATOM 815 C CA . VAL A 1 103 ? -6.990 3.480 7.638 1.00 98.06 103 VAL A CA 1
ATOM 816 C C . VAL A 1 103 ? -6.530 2.204 6.941 1.00 98.06 103 VAL A C 1
ATOM 818 O O . VAL A 1 103 ? -6.342 1.176 7.584 1.00 98.06 103 VAL A O 1
ATOM 821 N N . THR A 1 104 ? -6.308 2.253 5.627 1.00 98.62 104 THR A N 1
ATOM 822 C CA . THR A 1 104 ? -5.776 1.102 4.880 1.00 98.62 104 THR A CA 1
ATOM 823 C C . THR A 1 104 ? -4.277 1.236 4.642 1.00 98.62 104 THR A C 1
ATOM 825 O O . THR A 1 104 ? -3.817 2.205 4.035 1.00 98.62 104 THR A O 1
ATOM 828 N N . MET A 1 105 ? -3.509 0.227 5.049 1.00 98.62 105 MET A N 1
ATOM 829 C CA . MET A 1 105 ? -2.075 0.140 4.781 1.00 98.62 105 MET A CA 1
ATOM 830 C C . MET A 1 105 ? -1.777 -0.995 3.803 1.00 98.62 105 MET A C 1
ATOM 832 O O . MET A 1 105 ? -1.918 -2.171 4.131 1.00 98.62 105 MET A O 1
ATOM 836 N N . GLY A 1 106 ? -1.364 -0.635 2.590 1.00 98.62 106 GLY A N 1
ATOM 837 C CA . GLY A 1 106 ? -0.936 -1.577 1.564 1.00 98.62 106 GLY A CA 1
ATOM 838 C C . GLY A 1 106 ? 0.462 -2.127 1.834 1.00 98.62 106 GLY A C 1
ATOM 839 O O . GLY A 1 106 ? 1.368 -1.352 2.138 1.00 98.62 106 GLY A O 1
ATOM 840 N N . LEU A 1 107 ? 0.660 -3.434 1.660 1.00 98.62 107 LEU A N 1
ATOM 841 C CA . LEU A 1 107 ? 1.974 -4.077 1.759 1.00 98.62 107 LEU A CA 1
ATOM 842 C C . LEU A 1 107 ? 2.361 -4.736 0.434 1.00 98.62 107 LEU A C 1
ATOM 844 O O . LEU A 1 107 ? 1.601 -5.541 -0.103 1.00 98.62 107 LEU A O 1
ATOM 848 N N . THR A 1 108 ? 3.546 -4.418 -0.082 1.00 98.25 108 THR A N 1
ATOM 849 C CA . THR A 1 108 ? 4.083 -4.977 -1.334 1.00 98.25 108 THR A CA 1
ATOM 850 C C . THR A 1 108 ? 5.575 -5.291 -1.202 1.00 98.25 108 THR A C 1
ATOM 852 O O . THR A 1 108 ? 6.276 -4.712 -0.376 1.00 98.25 108 THR A O 1
ATOM 855 N N . SER A 1 109 ? 6.074 -6.191 -2.037 1.00 96.94 109 SER A N 1
ATOM 856 C CA . SER A 1 109 ? 7.495 -6.485 -2.243 1.00 96.94 109 SER A CA 1
ATOM 857 C C . SER A 1 109 ? 8.040 -5.871 -3.541 1.00 96.94 109 SER A C 1
ATOM 859 O O . SER A 1 109 ? 9.230 -6.000 -3.830 1.00 96.94 109 SER A O 1
ATOM 861 N N . LYS A 1 110 ? 7.212 -5.175 -4.334 1.00 96.50 110 LYS A N 1
ATOM 862 C CA . LYS A 1 110 ? 7.658 -4.420 -5.516 1.00 96.50 110 LYS A CA 1
ATOM 863 C C . LYS A 1 110 ? 8.275 -3.081 -5.140 1.00 96.50 110 LYS A C 1
ATOM 865 O O . LYS A 1 110 ? 7.820 -2.415 -4.213 1.00 96.50 110 LYS A O 1
ATOM 870 N N . ASP A 1 111 ? 9.275 -2.651 -5.907 1.00 96.44 111 ASP A N 1
ATOM 871 C CA . ASP A 1 111 ? 9.855 -1.313 -5.773 1.00 96.44 111 ASP A CA 1
ATOM 872 C C . ASP A 1 111 ? 8.806 -0.244 -6.114 1.00 96.44 111 ASP A C 1
ATOM 874 O O . ASP A 1 111 ? 8.110 -0.333 -7.135 1.00 96.44 111 ASP A O 1
ATOM 878 N N . ILE A 1 112 ? 8.704 0.777 -5.265 1.00 97.38 112 ILE A N 1
ATOM 879 C CA . ILE A 1 112 ? 7.740 1.866 -5.419 1.00 97.38 112 ILE A CA 1
ATOM 880 C C . ILE A 1 112 ? 8.448 3.209 -5.565 1.00 97.38 112 ILE A C 1
ATOM 882 O O . ILE A 1 112 ? 9.535 3.437 -5.031 1.00 97.38 112 ILE A O 1
ATOM 886 N N . ARG A 1 113 ? 7.815 4.113 -6.310 1.00 96.12 113 ARG A N 1
ATOM 887 C CA . ARG A 1 113 ? 8.355 5.435 -6.639 1.00 96.12 113 ARG A CA 1
ATOM 888 C C . ARG A 1 113 ? 7.346 6.553 -6.421 1.00 96.12 113 ARG A C 1
ATOM 890 O O . ARG A 1 113 ? 6.139 6.329 -6.482 1.00 96.12 113 ARG A O 1
ATOM 897 N N . HIS A 1 114 ? 7.853 7.767 -6.294 1.00 95.94 114 HIS A N 1
ATOM 898 C CA . HIS A 1 114 ? 7.094 9.013 -6.335 1.00 95.94 114 HIS A CA 1
ATOM 899 C C . HIS A 1 114 ? 7.910 10.097 -7.053 1.00 95.94 114 HIS A C 1
ATOM 901 O O . HIS A 1 114 ? 9.100 9.923 -7.321 1.00 95.94 114 HIS A O 1
ATOM 907 N N . THR A 1 115 ? 7.266 11.215 -7.375 1.00 93.12 115 THR A N 1
ATOM 908 C CA . THR A 1 115 ? 7.954 12.406 -7.873 1.00 93.12 115 THR A CA 1
ATOM 909 C C . THR A 1 115 ? 8.439 13.240 -6.690 1.00 93.12 115 THR A C 1
ATOM 911 O O . THR A 1 115 ? 7.630 13.724 -5.911 1.00 93.12 115 THR A O 1
ATOM 914 N N . LYS A 1 116 ? 9.748 13.459 -6.558 1.00 90.94 116 LYS A N 1
ATOM 915 C CA . LYS A 1 116 ? 10.333 14.331 -5.529 1.00 90.94 116 LYS A CA 1
ATOM 916 C C . LYS A 1 116 ? 10.966 15.552 -6.191 1.00 90.94 116 LYS A C 1
ATOM 918 O O . LYS A 1 116 ? 12.057 15.456 -6.755 1.00 90.94 116 LYS A O 1
ATOM 923 N N . GLY A 1 117 ? 10.278 16.694 -6.140 1.00 91.00 117 GLY A N 1
ATOM 924 C CA . GLY A 1 117 ? 10.686 17.899 -6.868 1.00 91.00 117 GLY A CA 1
ATOM 925 C C . GLY A 1 117 ? 10.819 17.605 -8.364 1.00 91.00 117 GLY A C 1
ATOM 926 O O . GLY A 1 117 ? 9.883 17.105 -8.983 1.00 91.00 117 GLY A O 1
ATOM 927 N N . ASN A 1 118 ? 12.009 17.828 -8.921 1.00 92.44 118 ASN A N 1
ATOM 928 C CA . ASN A 1 118 ? 12.294 17.570 -10.337 1.00 92.44 118 ASN A CA 1
ATOM 929 C C . ASN A 1 118 ? 12.616 16.093 -10.654 1.00 92.44 118 ASN A C 1
ATOM 931 O O . ASN A 1 118 ? 12.795 15.738 -11.817 1.00 92.44 118 ASN A O 1
ATOM 935 N N . VAL A 1 119 ? 12.693 15.211 -9.648 1.00 90.12 119 VAL A N 1
ATOM 936 C CA . VAL A 1 119 ? 13.002 13.783 -9.834 1.00 90.12 119 VAL A CA 1
ATOM 937 C C . VAL A 1 119 ? 11.706 12.972 -9.897 1.00 90.12 119 VAL A C 1
ATOM 939 O O . VAL A 1 119 ? 11.128 12.633 -8.869 1.00 90.12 119 VAL A O 1
ATOM 942 N N . SER A 1 120 ? 11.248 12.629 -11.103 1.00 87.00 120 SER A N 1
ATOM 943 C CA . SER A 1 120 ? 9.962 11.939 -11.345 1.00 87.00 120 SER A CA 1
ATOM 944 C C . SER A 1 120 ? 9.926 10.444 -10.979 1.00 87.00 120 SER A C 1
ATOM 946 O O . SER A 1 120 ? 8.853 9.836 -10.899 1.00 87.00 120 SER A O 1
ATOM 948 N N . ASP A 1 121 ? 11.092 9.836 -10.760 1.00 90.25 121 ASP A N 1
ATOM 949 C CA . ASP A 1 121 ? 11.258 8.416 -10.431 1.00 90.25 121 ASP A CA 1
ATOM 950 C C . ASP A 1 121 ? 12.133 8.241 -9.181 1.00 90.25 121 ASP A C 1
ATOM 952 O O . ASP A 1 121 ? 13.146 7.537 -9.174 1.00 90.25 121 ASP A O 1
ATOM 956 N N . TYR A 1 122 ? 11.752 8.941 -8.111 1.00 93.56 122 TYR A N 1
ATOM 957 C CA . TYR A 1 122 ? 12.391 8.802 -6.812 1.00 93.56 122 TYR A CA 1
ATOM 958 C C . TYR A 1 122 ? 11.830 7.571 -6.103 1.00 93.56 122 TYR A C 1
ATOM 960 O O . TYR A 1 122 ? 10.650 7.522 -5.756 1.00 93.56 122 TYR A O 1
ATOM 968 N N . GLY A 1 123 ? 12.668 6.560 -5.906 1.00 94.19 123 GLY A N 1
ATOM 969 C CA . GLY A 1 123 ? 12.257 5.342 -5.222 1.00 94.19 123 GLY A CA 1
ATOM 970 C C . GLY A 1 123 ? 12.266 5.484 -3.700 1.00 94.19 123 GLY A C 1
ATOM 971 O O . GLY A 1 123 ? 13.127 6.161 -3.140 1.00 94.19 123 GLY A O 1
ATOM 972 N N . LEU A 1 124 ? 11.313 4.837 -3.038 1.00 95.69 124 LEU A N 1
ATOM 973 C CA . LEU A 1 124 ? 11.001 5.046 -1.622 1.00 95.69 124 LEU A CA 1
ATOM 974 C C . LEU A 1 124 ? 10.552 3.748 -0.938 1.00 95.69 124 LEU A C 1
ATOM 976 O O . LEU A 1 124 ? 10.185 2.786 -1.605 1.00 95.69 124 LEU A O 1
ATOM 980 N N . MET A 1 125 ? 10.599 3.725 0.396 1.00 96.06 125 MET A N 1
ATOM 981 C CA . MET A 1 125 ? 10.144 2.584 1.208 1.00 96.06 125 MET A CA 1
ATOM 982 C C . MET A 1 125 ? 8.637 2.611 1.468 1.00 96.06 125 MET A C 1
ATOM 984 O O . MET A 1 125 ? 8.023 1.564 1.614 1.00 96.06 125 MET A O 1
ATOM 988 N N . GLY A 1 126 ? 8.022 3.789 1.515 1.00 97.12 126 GLY A N 1
ATOM 989 C CA . GLY A 1 126 ? 6.589 3.923 1.739 1.00 97.12 126 GLY A CA 1
ATOM 990 C C . GLY A 1 126 ? 6.099 5.343 1.505 1.00 97.12 126 GLY A C 1
ATOM 991 O O . GLY A 1 126 ? 6.883 6.293 1.536 1.00 97.12 126 GLY A O 1
ATOM 992 N N . LEU A 1 127 ? 4.805 5.473 1.231 1.00 97.88 127 LEU A N 1
ATOM 993 C CA . LEU A 1 127 ? 4.121 6.748 1.030 1.00 97.88 127 LEU A CA 1
ATOM 994 C C . LEU A 1 127 ? 2.730 6.667 1.659 1.00 97.88 127 LEU A C 1
ATOM 996 O O . LEU A 1 127 ? 2.047 5.655 1.507 1.00 97.88 127 LEU A O 1
ATOM 1000 N N . ALA A 1 128 ? 2.295 7.731 2.326 1.00 98.00 128 ALA A N 1
ATOM 1001 C CA . ALA A 1 128 ? 0.955 7.844 2.892 1.00 98.00 128 ALA A CA 1
ATOM 1002 C C . ALA A 1 128 ? 0.405 9.260 2.701 1.00 98.00 128 ALA A C 1
ATOM 1004 O O . ALA A 1 128 ? 1.170 10.216 2.571 1.00 98.00 128 ALA A O 1
ATOM 1005 N N . TYR A 1 129 ? -0.923 9.389 2.676 1.00 97.44 129 TYR A N 1
ATOM 1006 C CA . TYR A 1 129 ? -1.566 10.700 2.761 1.00 97.44 129 TYR A CA 1
ATOM 1007 C C . TYR A 1 129 ? -1.483 11.249 4.188 1.00 97.44 129 TYR A C 1
ATOM 1009 O O . TYR A 1 129 ? -1.732 10.516 5.141 1.00 97.44 129 TYR A O 1
ATOM 1017 N N . GLN A 1 130 ? -1.206 12.548 4.318 1.00 93.00 130 GLN A N 1
ATOM 1018 C CA . GLN A 1 130 ? -1.239 13.266 5.590 1.00 93.00 130 GLN A CA 1
ATOM 1019 C C . GLN A 1 130 ? -1.818 14.684 5.378 1.00 93.00 130 GLN A C 1
ATOM 1021 O O . GLN A 1 130 ? -1.167 15.492 4.713 1.00 93.00 130 GLN A O 1
ATOM 1026 N N . PRO A 1 131 ? -3.019 14.993 5.913 1.00 92.44 131 PRO A N 1
ATOM 1027 C CA . PRO A 1 131 ? -3.970 14.040 6.495 1.00 92.44 131 PRO A CA 1
ATOM 1028 C C . PRO A 1 131 ? -4.514 13.062 5.435 1.00 92.44 131 PRO A C 1
ATOM 1030 O O . PRO A 1 131 ? -4.547 13.369 4.242 1.00 92.44 131 PRO A O 1
ATOM 1033 N N . GLY A 1 132 ? -4.956 11.875 5.853 1.00 93.62 132 GLY A N 1
ATOM 1034 C CA . GLY A 1 132 ? -5.642 10.930 4.971 1.00 93.62 132 GLY A CA 1
ATOM 1035 C C . GLY A 1 132 ? -5.707 9.502 5.507 1.00 93.62 132 GLY A C 1
ATOM 1036 O O . GLY A 1 132 ? -5.160 9.194 6.559 1.00 93.62 132 GLY A O 1
ATOM 1037 N N . LYS A 1 133 ? -6.403 8.631 4.764 1.00 97.38 133 LYS A N 1
ATOM 1038 C CA . LYS A 1 133 ? -6.800 7.285 5.217 1.00 97.38 133 LYS A CA 1
ATOM 1039 C C . LYS A 1 133 ? -6.101 6.115 4.522 1.00 97.38 133 LYS A C 1
ATOM 1041 O O . LYS A 1 133 ? -6.545 4.978 4.622 1.00 97.38 133 LYS A O 1
ATOM 1046 N N . SER A 1 134 ? -5.019 6.364 3.788 1.00 98.50 134 SER A N 1
ATOM 1047 C CA . SER A 1 134 ? -4.319 5.281 3.095 1.00 98.50 134 SER A CA 1
ATOM 1048 C C . SER A 1 134 ? -2.824 5.516 2.954 1.00 98.50 134 SER A C 1
ATOM 1050 O O . SER A 1 134 ? -2.391 6.627 2.631 1.00 98.50 134 SER A O 1
ATOM 1052 N N . GLY A 1 135 ? -2.064 4.433 3.069 1.00 98.62 135 GLY A N 1
ATOM 1053 C CA . GLY A 1 135 ? -0.638 4.391 2.776 1.00 98.62 135 GLY A CA 1
ATOM 1054 C C . GLY A 1 135 ? -0.221 3.073 2.136 1.00 98.62 135 GLY A C 1
ATOM 1055 O O . GLY A 1 135 ? -0.995 2.120 2.076 1.00 98.62 135 GLY A O 1
ATOM 1056 N N . VAL A 1 136 ? 1.008 3.027 1.638 1.00 98.62 136 VAL A N 1
ATOM 1057 C CA . VAL A 1 136 ? 1.647 1.820 1.112 1.00 98.62 136 VAL A CA 1
ATOM 1058 C C . VAL A 1 136 ? 3.079 1.739 1.622 1.00 98.62 136 VAL A C 1
ATOM 1060 O O . VAL A 1 136 ? 3.779 2.751 1.659 1.00 98.62 136 VAL A O 1
ATOM 1063 N N . VAL A 1 137 ? 3.515 0.535 1.982 1.00 97.94 137 VAL A N 1
ATOM 1064 C CA . VAL A 1 137 ? 4.892 0.213 2.366 1.00 97.94 137 VAL A CA 1
ATOM 1065 C C . VAL A 1 137 ? 5.412 -0.902 1.461 1.00 97.94 137 VAL A C 1
ATOM 1067 O O . VAL A 1 137 ? 4.703 -1.865 1.160 1.00 97.94 137 VAL A O 1
ATOM 1070 N N . SER A 1 138 ? 6.655 -0.751 1.014 1.00 97.12 138 SER A N 1
ATOM 1071 C CA . SER A 1 138 ? 7.377 -1.699 0.179 1.00 97.12 138 SER A CA 1
ATOM 1072 C C . SER A 1 138 ? 8.547 -2.327 0.929 1.00 97.12 138 SER A C 1
ATOM 1074 O O . SER A 1 138 ? 9.416 -1.634 1.459 1.00 97.12 138 SER A O 1
ATOM 1076 N N . TYR A 1 139 ? 8.615 -3.655 0.883 1.00 94.44 139 TYR A N 1
ATOM 1077 C CA . TYR A 1 139 ? 9.739 -4.440 1.388 1.00 94.44 139 TYR A CA 1
ATOM 1078 C C . TYR A 1 139 ? 10.983 -4.368 0.503 1.00 94.44 139 TYR A C 1
ATOM 1080 O O . TYR A 1 139 ? 12.078 -4.675 0.971 1.00 94.44 139 TYR A O 1
ATOM 1088 N N . PHE A 1 140 ? 10.846 -3.936 -0.754 1.00 93.69 140 PHE A N 1
ATOM 1089 C CA . PHE A 1 140 ? 11.906 -4.009 -1.764 1.00 93.69 140 PHE A CA 1
ATOM 1090 C C . PHE A 1 140 ? 13.221 -3.359 -1.319 1.00 93.69 140 PHE A C 1
ATOM 1092 O O . PHE A 1 140 ? 14.304 -3.845 -1.630 1.00 93.69 140 PHE A O 1
ATOM 1099 N N . ARG A 1 141 ? 13.125 -2.236 -0.599 1.00 88.00 141 ARG A N 1
ATOM 1100 C CA . ARG A 1 141 ? 14.287 -1.459 -0.136 1.00 88.00 141 ARG A CA 1
ATOM 1101 C C . ARG A 1 141 ? 14.659 -1.732 1.319 1.00 88.00 141 ARG A C 1
ATOM 1103 O O . ARG A 1 141 ? 15.628 -1.155 1.795 1.00 88.00 141 ARG A O 1
ATOM 1110 N N . LEU A 1 142 ? 13.885 -2.566 2.013 1.00 83.56 142 LEU A N 1
ATOM 1111 C CA . LEU A 1 142 ? 14.150 -2.996 3.388 1.00 83.56 142 LEU A CA 1
ATOM 1112 C C . LEU A 1 142 ? 14.990 -4.276 3.425 1.00 83.56 142 LEU A C 1
ATOM 1114 O O . LEU A 1 142 ? 15.700 -4.514 4.398 1.00 83.56 142 LEU A O 1
ATOM 1118 N N . SER A 1 143 ? 14.937 -5.090 2.366 1.00 66.94 143 SER A N 1
ATOM 1119 C CA . SER A 1 143 ? 15.804 -6.256 2.217 1.00 66.94 143 SER A CA 1
ATOM 1120 C C . SER A 1 143 ? 17.235 -5.807 1.914 1.00 66.94 143 SER A C 1
ATOM 1122 O O . SER A 1 143 ? 17.616 -5.634 0.752 1.00 66.94 143 SER A O 1
ATOM 1124 N N . ASN A 1 144 ? 18.041 -5.602 2.955 1.00 56.41 144 ASN A N 1
ATOM 1125 C CA . ASN A 1 144 ? 19.488 -5.552 2.796 1.00 56.41 144 ASN A CA 1
ATOM 1126 C C . ASN A 1 144 ? 19.940 -6.867 2.146 1.00 56.41 144 ASN A C 1
ATOM 1128 O O . ASN A 1 144 ? 19.597 -7.950 2.611 1.00 56.41 144 ASN A O 1
ATOM 1132 N N . LYS A 1 145 ? 20.733 -6.779 1.075 1.00 53.09 145 LYS A N 1
ATOM 1133 C CA . LYS 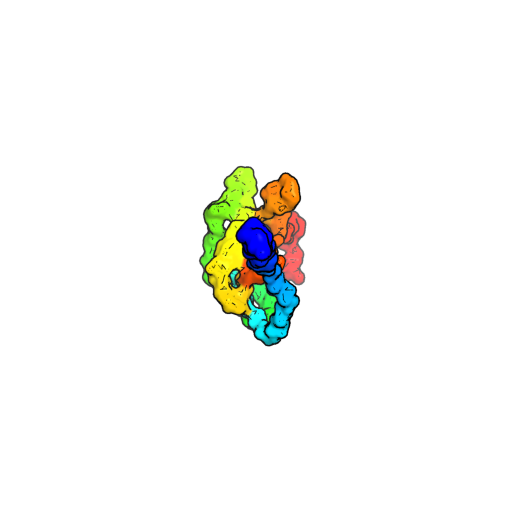A 1 145 ? 21.426 -7.926 0.459 1.00 53.09 145 LYS A CA 1
ATOM 1134 C C . LYS A 1 145 ? 22.566 -8.479 1.336 1.00 53.09 145 LYS A C 1
ATOM 1136 O O . LYS A 1 145 ? 23.407 -9.217 0.835 1.00 53.09 145 LYS A O 1
ATOM 1141 N N . THR A 1 146 ? 22.598 -8.131 2.617 1.00 46.16 146 THR A N 1
ATOM 1142 C CA . THR A 1 146 ? 23.634 -8.539 3.561 1.00 46.16 146 THR A CA 1
ATOM 1143 C C . THR A 1 146 ? 22.960 -9.339 4.671 1.00 46.16 146 THR A C 1
ATOM 1145 O O . THR A 1 146 ? 22.113 -8.809 5.385 1.00 46.16 146 THR A O 1
ATOM 1148 N N . ASP A 1 147 ? 23.333 -10.617 4.734 1.00 44.78 147 ASP A N 1
ATOM 1149 C CA . ASP A 1 147 ? 23.023 -11.644 5.735 1.00 44.78 147 ASP A CA 1
ATOM 1150 C C . ASP A 1 147 ? 21.595 -12.204 5.806 1.00 44.78 147 ASP A C 1
ATOM 1152 O O . ASP A 1 147 ? 20.801 -11.912 6.696 1.00 44.78 147 ASP A O 1
ATOM 1156 N N . GLN A 1 148 ? 21.341 -13.189 4.937 1.00 42.81 148 GLN A N 1
ATOM 1157 C CA . GLN A 1 148 ? 20.316 -14.219 5.157 1.00 42.81 148 GLN A CA 1
ATOM 1158 C C . GLN A 1 148 ? 20.653 -15.188 6.316 1.00 42.81 148 GLN A C 1
ATOM 1160 O O . GLN A 1 148 ? 19.885 -16.110 6.569 1.00 42.81 148 GLN A O 1
ATOM 1165 N N . SER A 1 149 ? 21.768 -15.007 7.035 1.00 39.28 149 SER A N 1
ATOM 1166 C CA . SER A 1 149 ? 22.188 -15.891 8.134 1.00 39.28 149 SER A CA 1
ATOM 1167 C C . SER A 1 149 ? 21.757 -15.444 9.536 1.00 39.28 149 SER A C 1
ATOM 1169 O O . SER A 1 149 ? 21.851 -16.252 10.450 1.00 39.28 149 SER A O 1
ATOM 1171 N N . ASN A 1 150 ? 21.252 -14.219 9.729 1.00 38.75 150 ASN A N 1
ATOM 1172 C CA . ASN A 1 150 ? 20.937 -13.691 11.072 1.00 38.75 150 ASN A CA 1
ATOM 1173 C C . ASN A 1 150 ? 19.463 -13.293 11.276 1.00 38.75 150 ASN A C 1
ATOM 1175 O O . ASN A 1 150 ? 19.148 -12.520 12.172 1.00 38.75 150 ASN A O 1
ATOM 1179 N N . PHE A 1 151 ? 18.538 -13.811 10.463 1.00 41.78 151 PHE A N 1
ATOM 1180 C CA . PHE A 1 151 ? 17.099 -13.545 10.636 1.00 41.78 151 PHE A CA 1
ATOM 1181 C C . PHE A 1 151 ? 16.351 -14.597 11.478 1.00 41.78 151 PHE A C 1
ATOM 1183 O O . PHE A 1 151 ? 15.149 -14.454 11.682 1.00 41.78 151 PHE A O 1
ATOM 1190 N N . LEU A 1 152 ? 17.043 -15.621 11.997 1.00 40.03 152 LEU A N 1
ATOM 1191 C CA . LEU A 1 152 ? 16.471 -16.662 12.872 1.00 40.03 152 LEU A CA 1
ATOM 1192 C C . LEU A 1 152 ? 17.143 -16.757 14.256 1.00 40.03 152 LEU A C 1
ATOM 1194 O O . LEU A 1 152 ? 17.033 -17.789 14.917 1.00 40.03 152 LEU A O 1
ATOM 1198 N N . SER A 1 153 ? 17.825 -15.702 14.703 1.00 34.06 153 SER A N 1
ATOM 1199 C CA . SER A 1 153 ? 18.363 -15.589 16.068 1.00 34.06 153 SER A CA 1
ATOM 1200 C C . SER A 1 153 ? 17.621 -14.537 16.874 1.00 34.06 153 SER A C 1
ATOM 1202 O O . SER A 1 153 ? 17.497 -13.411 16.337 1.00 34.06 153 SER A O 1
#

Foldseek 3Di:
DDVVVVVVVVVVVVVVVPPPPPPVPPDVDDPDPQAEAEEEEEAPADDPVVSVVVCVVVCVPRVNYDYDDHHHQPPVQADPVVREGEFVVRFVVVQVVADPSYAYEYEHQGWYADDDPPRRGHTDQKDHDVVGRYIYGHCNVVDDPPDPPPPPD

pLDDT: mean 84.25, std 19.38, range [34.06, 98.75]

Secondary structure (DSSP, 8-state):
--HHHHHHHHHHHHHTT---------PPP----PPPEEEEEEBTTS-HHHHHHHHHHHTTT-SSEEEPPPBPPPGGGEEGGGTEEEHHHHHHHHHHHSPTTEEEEEEESS-EEEEETTEEEEEESEEE-SSSSEEEEESTTT--SS-TTSS--